Protein AF-A0A359E184-F1 (afdb_monomer)

Mean predicted aligned error: 10.16 Å

Foldseek 3Di:
DVVVVVVVLVVLLVVLVVLVVVVVVQQVQWDKFKWFFQAWDWDADPVRQIWTWTWTQTPVGIDTEPDTDSDDPDDHGDIFIWIDHPPDDIHGDDCVSVVVSVVSND

Secondary structure (DSSP, 8-state):
-HHHHHHHHHHHHHHHHHHHHHHHHHHHHSEEEEEEEEEEEEEE-TTS-EEEEEEEEETT--EE-S--BSS-SS-TT-EEEEEE-TTS--EE--SHHHHHHHHHH-

Solvent-accessible surface area (backbone atoms only — not comparable to full-atom values): 6034 Å² total; per-residue (Å²): 116,68,68,59,55,51,53,53,52,53,50,43,48,50,51,24,51,50,55,48,51,55,48,52,54,52,56,73,68,31,48,80,47,66,23,33,25,75,42,66,51,75,45,78,42,99,84,76,49,52,27,31,15,45,26,31,43,34,94,90,48,74,41,70,40,91,67,55,35,79,54,74,88,71,52,76,70,39,77,42,58,28,36,32,38,93,96,54,80,65,39,66,66,69,69,61,66,58,54,54,31,51,62,57,68,109

Sequence (106 aa):
MEIIFFLIGSFVLFLGAYLIFDHIRYVRIALETTGKVTGFKVKEGSKGNKTYQPVVESYFGDFTGRYGSGRPQYQIGETVEVIYISGKTPRLKSNMPYFVGVFLMV

Radius of gyration: 17.83 Å; Cα contacts (8 Å, |Δi|>4): 161; chains: 1; bounding box: 37×36×50 Å

pLDDT: mean 78.32, std 8.86, range [49.41, 89.81]

Nearest PDB structures (foldseek):
  5ly5-assembly1_A-2  TM=5.200E-01  e=2.252E-03  Pyrobaculum calidifontis
  8s4s-assembly1_B  TM=5.367E-01  e=8.817E-02  Enterococcus faecalis
  8c91-assembly1_D  TM=5.478E-01  e=4.438E-01  Escherichia coli
  8cvm-assembly1_d  TM=5.170E-01  e=6.056E-01  Cutibacterium acnes
  5o60-assembly1_D  TM=2.763E-01  e=1.200E+00  Mycolicibacterium smegmatis MC2 155

Structure (mmCIF, N/CA/C/O backbone):
data_AF-A0A359E184-F1
#
_entry.id   AF-A0A359E184-F1
#
loop_
_atom_site.group_PDB
_atom_site.id
_atom_site.type_symbol
_atom_site.label_atom_id
_atom_site.label_alt_id
_atom_site.label_comp_id
_atom_site.label_asym_id
_atom_site.label_entity_id
_atom_site.label_seq_id
_atom_site.pdbx_PDB_ins_code
_atom_site.Cartn_x
_atom_site.Cartn_y
_atom_site.Cartn_z
_atom_site.occupancy
_atom_site.B_iso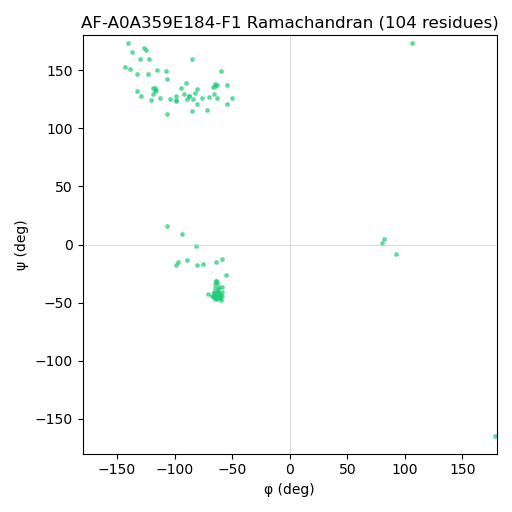_or_equiv
_atom_site.auth_seq_id
_atom_site.auth_comp_id
_atom_site.auth_asym_id
_atom_site.auth_atom_id
_atom_site.pdbx_PDB_model_num
ATOM 1 N N . MET A 1 1 ? 20.149 8.577 -37.112 1.00 61.44 1 MET A N 1
ATOM 2 C CA . MET A 1 1 ? 18.784 8.606 -36.540 1.00 61.44 1 MET A CA 1
ATOM 3 C C . MET A 1 1 ? 18.409 7.268 -35.908 1.00 61.44 1 MET A C 1
ATOM 5 O O . MET A 1 1 ? 17.948 7.281 -34.779 1.00 61.44 1 MET A O 1
ATOM 9 N N . GLU A 1 2 ? 18.683 6.124 -36.545 1.00 74.44 2 GLU A N 1
ATOM 10 C CA . GLU A 1 2 ? 18.353 4.783 -36.009 1.00 74.44 2 GLU A CA 1
ATOM 11 C C . GLU A 1 2 ? 18.988 4.452 -34.644 1.00 74.44 2 GLU A C 1
ATOM 13 O O . GLU A 1 2 ? 18.314 3.933 -33.760 1.00 74.44 2 GLU A O 1
ATOM 18 N N . ILE A 1 3 ? 20.254 4.824 -34.422 1.00 85.75 3 ILE A N 1
ATOM 19 C CA . ILE A 1 3 ? 20.974 4.531 -33.164 1.00 85.75 3 ILE A CA 1
ATOM 20 C C . ILE A 1 3 ? 20.324 5.216 -31.947 1.00 85.75 3 ILE A C 1
ATOM 22 O O . ILE A 1 3 ? 20.322 4.667 -30.848 1.00 85.75 3 ILE A O 1
ATOM 26 N N . ILE A 1 4 ? 19.734 6.400 -32.136 1.00 85.38 4 ILE A N 1
ATOM 27 C CA . ILE A 1 4 ? 19.100 7.161 -31.050 1.00 85.38 4 ILE A CA 1
ATOM 28 C C . ILE A 1 4 ? 17.809 6.467 -30.604 1.00 85.38 4 ILE A C 1
ATOM 30 O O . ILE A 1 4 ? 17.578 6.315 -29.407 1.00 85.38 4 ILE A O 1
ATOM 34 N N . PHE A 1 5 ? 17.003 5.978 -31.550 1.00 84.00 5 PHE A N 1
ATOM 35 C CA . PHE A 1 5 ? 15.804 5.202 -31.229 1.00 84.00 5 PHE A CA 1
ATOM 36 C C . PHE A 1 5 ? 16.145 3.879 -30.539 1.00 84.00 5 PHE A C 1
ATOM 38 O O . PHE A 1 5 ? 15.464 3.499 -29.590 1.00 84.00 5 PHE A O 1
ATOM 45 N N . PHE A 1 6 ? 17.236 3.224 -30.948 1.00 87.81 6 PHE A N 1
ATOM 46 C CA . PHE A 1 6 ? 17.703 2.000 -30.299 1.00 87.81 6 PHE A CA 1
ATOM 47 C C . PHE A 1 6 ? 18.124 2.240 -28.840 1.00 87.81 6 PHE A C 1
ATOM 49 O O . PHE A 1 6 ? 17.741 1.482 -27.950 1.00 87.81 6 PHE A O 1
ATOM 56 N N . LEU A 1 7 ? 18.849 3.331 -28.568 1.00 89.00 7 LEU A N 1
ATOM 57 C CA . LEU A 1 7 ? 19.248 3.709 -27.207 1.00 89.00 7 LEU A CA 1
ATOM 58 C C . LEU A 1 7 ? 18.046 4.048 -26.320 1.00 89.00 7 LEU A C 1
ATOM 60 O O . LEU A 1 7 ? 17.986 3.597 -25.177 1.00 89.00 7 LEU A O 1
ATOM 64 N N . ILE A 1 8 ? 17.076 4.802 -26.844 1.00 88.56 8 ILE A N 1
ATOM 65 C CA . ILE A 1 8 ? 15.865 5.167 -26.098 1.00 88.56 8 ILE A CA 1
ATOM 66 C C . ILE A 1 8 ? 15.030 3.918 -25.795 1.00 88.56 8 ILE A C 1
ATOM 68 O O . ILE A 1 8 ? 14.648 3.710 -24.645 1.00 88.56 8 ILE A O 1
ATOM 72 N N . GLY A 1 9 ? 14.807 3.051 -26.787 1.00 84.69 9 GLY A N 1
ATOM 73 C CA . GLY A 1 9 ? 14.071 1.799 -26.596 1.00 84.69 9 GLY A CA 1
ATOM 74 C C . GLY A 1 9 ? 14.746 0.876 -25.580 1.00 84.69 9 GLY A C 1
ATOM 75 O O . GLY A 1 9 ? 14.091 0.366 -24.670 1.00 84.69 9 GLY A O 1
ATOM 76 N N . SER A 1 10 ? 16.072 0.728 -25.664 1.00 89.44 10 SER A N 1
ATOM 77 C CA . SER A 1 10 ? 16.844 -0.061 -24.698 1.00 89.44 10 SER A CA 1
ATOM 78 C C . SER A 1 10 ? 16.764 0.511 -23.282 1.00 89.44 10 SER A C 1
ATOM 80 O O . SER A 1 10 ? 16.697 -0.254 -22.320 1.00 89.44 10 SER A O 1
ATOM 82 N N . PHE A 1 11 ? 16.776 1.837 -23.135 1.00 89.44 11 PHE A N 1
ATOM 83 C CA . PHE A 1 11 ? 16.678 2.484 -21.830 1.00 89.44 11 PHE A CA 1
ATOM 84 C C . PHE A 1 11 ? 15.302 2.266 -21.190 1.00 89.44 11 PHE A C 1
ATOM 86 O O . PHE A 1 11 ? 15.226 1.904 -20.017 1.00 89.44 11 PHE A O 1
ATOM 93 N N . VAL A 1 12 ? 14.222 2.417 -21.964 1.00 86.56 12 VAL A N 1
ATOM 94 C CA . VAL A 1 12 ? 12.848 2.180 -21.490 1.00 86.56 12 VAL A CA 1
ATOM 95 C C . VAL A 1 12 ? 12.647 0.715 -21.094 1.00 86.56 12 VAL A C 1
ATOM 97 O O . VAL A 1 12 ? 12.136 0.448 -20.005 1.00 86.56 12 VAL A O 1
ATOM 100 N N . LEU A 1 13 ? 13.135 -0.234 -21.903 1.00 86.50 13 LEU A N 1
ATOM 101 C CA . LEU A 1 13 ? 13.101 -1.664 -21.571 1.00 86.50 13 LEU A CA 1
ATOM 102 C C . LEU A 1 13 ? 13.835 -1.970 -20.262 1.00 86.50 13 LEU A C 1
ATOM 104 O O . LEU A 1 13 ? 13.319 -2.705 -19.418 1.00 86.50 13 LEU A O 1
ATOM 108 N N . PHE A 1 14 ? 15.019 -1.383 -20.070 1.00 88.69 14 PHE A N 1
ATOM 109 C CA . PHE A 1 14 ? 15.795 -1.567 -18.847 1.00 88.69 14 PHE A CA 1
ATOM 110 C C . PHE A 1 14 ? 15.063 -1.014 -17.616 1.00 88.69 14 PHE A C 1
ATOM 112 O O . PHE A 1 14 ? 15.020 -1.667 -16.573 1.00 88.69 14 PHE A O 1
ATOM 119 N N . LEU A 1 15 ? 14.433 0.156 -17.743 1.00 83.31 15 LEU A N 1
ATOM 120 C CA . LEU A 1 15 ? 13.633 0.775 -16.683 1.00 83.31 15 LEU A CA 1
ATOM 121 C C . LEU A 1 15 ? 12.411 -0.069 -16.309 1.00 83.31 15 LEU A C 1
ATOM 123 O O . LEU A 1 15 ? 12.162 -0.297 -15.123 1.00 83.31 15 LEU A O 1
ATOM 127 N N . GLY A 1 16 ? 11.684 -0.578 -17.306 1.00 78.44 16 GLY A N 1
ATOM 128 C CA . GLY A 1 16 ? 10.563 -1.489 -17.087 1.00 78.44 16 GLY A CA 1
ATOM 129 C C . GLY A 1 16 ? 11.007 -2.764 -16.367 1.00 78.44 16 GLY A C 1
ATOM 130 O O . GLY A 1 16 ? 10.418 -3.147 -15.355 1.00 78.44 16 GLY A O 1
ATOM 131 N N . ALA A 1 17 ? 12.094 -3.388 -16.834 1.00 82.31 17 ALA A N 1
ATOM 132 C CA . ALA A 1 17 ? 12.633 -4.603 -16.229 1.00 82.31 17 ALA A CA 1
ATOM 133 C C . ALA A 1 17 ? 13.083 -4.371 -14.778 1.00 82.31 17 ALA A C 1
ATOM 135 O O . ALA A 1 17 ? 12.791 -5.188 -13.904 1.00 82.31 17 ALA A O 1
ATOM 136 N N . TYR A 1 18 ? 13.737 -3.240 -14.502 1.00 84.06 18 TYR A N 1
ATOM 137 C CA . TYR A 1 18 ? 14.167 -2.863 -13.156 1.00 84.06 18 TYR A CA 1
ATOM 138 C C . TYR A 1 18 ? 12.983 -2.720 -12.189 1.00 84.06 18 TYR A C 1
ATOM 140 O O . TYR A 1 18 ? 13.015 -3.278 -11.091 1.00 84.06 18 TYR A O 1
ATOM 148 N N . LEU A 1 19 ? 11.913 -2.037 -12.610 1.00 77.50 19 LEU A N 1
ATOM 149 C CA . LEU A 1 19 ? 10.701 -1.873 -11.800 1.00 77.50 19 LEU A CA 1
ATOM 150 C C . LEU A 1 19 ? 10.021 -3.215 -11.498 1.00 77.50 19 LEU A C 1
ATOM 152 O O . LEU A 1 19 ? 9.592 -3.447 -10.366 1.00 77.50 19 LEU A O 1
ATOM 156 N N . ILE A 1 20 ? 9.958 -4.117 -12.483 1.00 77.19 20 ILE A N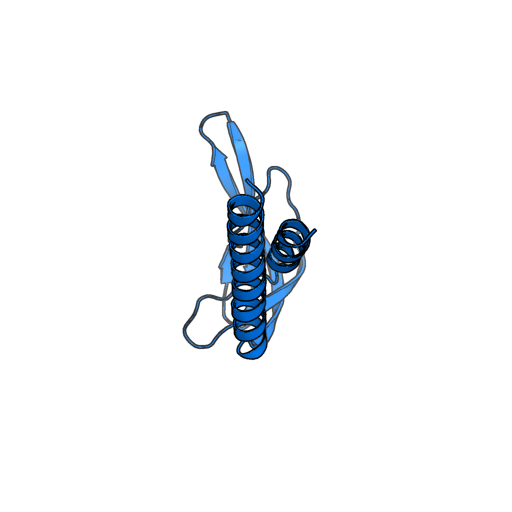 1
ATOM 157 C CA . ILE A 1 20 ? 9.399 -5.463 -12.299 1.00 77.19 20 ILE A CA 1
ATOM 158 C C . ILE A 1 20 ? 10.251 -6.270 -11.312 1.00 77.19 20 ILE A C 1
ATOM 160 O O . ILE A 1 20 ? 9.706 -6.894 -10.400 1.00 77.19 20 ILE A O 1
ATOM 164 N N . PHE A 1 21 ? 11.580 -6.239 -11.447 1.00 81.31 21 PHE A N 1
ATOM 165 C CA . PHE A 1 21 ? 12.484 -6.962 -10.550 1.00 81.31 21 PHE A CA 1
ATOM 166 C C . PHE A 1 21 ? 12.399 -6.471 -9.104 1.00 81.31 21 PHE A C 1
ATOM 168 O O . PHE A 1 21 ? 12.328 -7.296 -8.188 1.00 81.31 21 PHE A O 1
ATOM 175 N N . ASP A 1 22 ? 12.385 -5.153 -8.887 1.00 77.19 22 ASP A N 1
ATOM 176 C CA . ASP A 1 22 ? 12.240 -4.579 -7.546 1.00 77.19 22 ASP A CA 1
ATOM 177 C C . ASP A 1 22 ? 10.901 -4.985 -6.920 1.00 77.19 22 ASP A C 1
ATOM 179 O O . ASP A 1 22 ? 10.849 -5.420 -5.767 1.00 77.19 22 ASP A O 1
ATOM 183 N N . HIS A 1 23 ? 9.828 -4.971 -7.715 1.00 70.38 23 HIS A N 1
ATOM 184 C CA . HIS A 1 23 ? 8.512 -5.381 -7.251 1.00 70.38 23 HIS A CA 1
ATOM 185 C C . HIS A 1 23 ? 8.440 -6.876 -6.902 1.00 70.38 23 HIS A C 1
ATOM 187 O O . HIS A 1 23 ? 7.968 -7.227 -5.821 1.00 70.38 23 HIS A O 1
ATOM 193 N N . ILE A 1 24 ? 8.978 -7.763 -7.748 1.00 74.12 24 ILE A N 1
ATOM 194 C CA . ILE A 1 24 ? 9.042 -9.209 -7.466 1.00 74.12 24 ILE A CA 1
ATOM 195 C C . ILE A 1 24 ? 9.851 -9.475 -6.195 1.00 74.12 24 ILE A C 1
ATOM 197 O O . ILE A 1 24 ? 9.445 -10.284 -5.359 1.00 74.12 24 ILE A O 1
ATOM 201 N N . ARG A 1 25 ? 10.989 -8.794 -6.022 1.00 75.94 25 ARG A N 1
ATOM 202 C CA . ARG A 1 25 ? 11.812 -8.929 -4.816 1.00 75.94 25 ARG A CA 1
ATOM 203 C C . ARG A 1 25 ? 11.058 -8.459 -3.573 1.00 75.94 25 ARG A C 1
ATOM 205 O O . ARG A 1 25 ? 11.146 -9.113 -2.536 1.00 75.94 25 ARG A O 1
ATOM 212 N N . TYR A 1 26 ? 10.313 -7.361 -3.683 1.00 68.56 26 TYR A N 1
ATOM 213 C CA . TYR A 1 26 ? 9.496 -6.820 -2.601 1.00 68.56 26 TYR A CA 1
ATOM 214 C C . TYR A 1 26 ? 8.384 -7.789 -2.189 1.00 68.56 26 TYR A C 1
ATOM 216 O O . TYR A 1 26 ? 8.239 -8.062 -1.002 1.00 68.56 26 TYR A O 1
ATOM 224 N N . VAL A 1 27 ? 7.655 -8.356 -3.155 1.00 70.00 27 VAL A N 1
ATOM 225 C CA . VAL A 1 27 ? 6.586 -9.336 -2.902 1.00 70.00 27 VAL A CA 1
ATOM 226 C C . VAL A 1 27 ? 7.153 -10.635 -2.322 1.00 70.00 27 VAL A C 1
ATOM 228 O O . VAL A 1 27 ? 6.602 -11.156 -1.363 1.00 70.00 27 VAL A O 1
ATOM 231 N N . ARG A 1 28 ? 8.297 -11.129 -2.819 1.00 72.31 28 ARG A N 1
ATOM 232 C CA . ARG A 1 28 ? 8.894 -12.395 -2.347 1.00 72.31 28 ARG A CA 1
ATOM 233 C C . ARG A 1 28 ? 9.332 -12.355 -0.876 1.00 72.31 28 ARG A C 1
ATOM 235 O O . ARG A 1 28 ? 9.342 -13.388 -0.220 1.00 72.31 28 ARG A O 1
ATOM 242 N N . ILE A 1 29 ? 9.744 -11.191 -0.374 1.00 72.81 29 ILE A N 1
ATOM 243 C CA . ILE A 1 29 ? 10.198 -11.020 1.021 1.00 72.81 29 ILE A CA 1
ATOM 244 C C . ILE A 1 29 ? 9.025 -10.663 1.944 1.00 72.81 29 ILE A C 1
ATO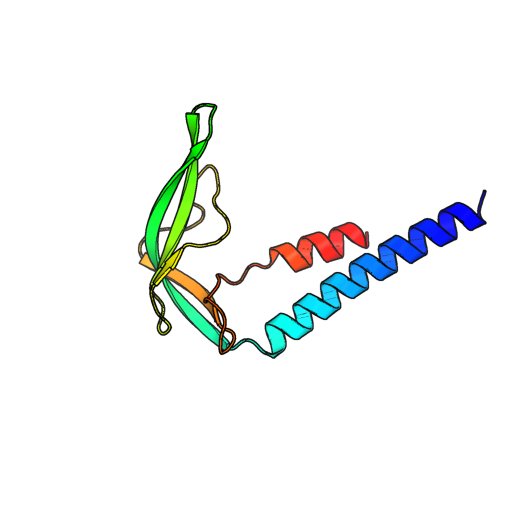M 246 O O . ILE A 1 29 ? 9.157 -10.692 3.169 1.00 72.81 29 ILE A O 1
ATOM 250 N N . ALA A 1 30 ? 7.878 -10.303 1.377 1.00 71.94 30 ALA A N 1
ATOM 251 C CA . ALA A 1 30 ? 6.762 -9.840 2.159 1.00 71.94 30 ALA A CA 1
ATOM 252 C C . ALA A 1 30 ? 5.832 -10.974 2.590 1.00 71.94 30 ALA A C 1
ATOM 254 O O . ALA A 1 30 ? 5.511 -11.883 1.832 1.00 71.94 30 ALA A O 1
ATOM 255 N N . LEU A 1 31 ? 5.384 -10.879 3.835 1.00 76.25 31 LEU A N 1
ATOM 256 C CA . LEU A 1 31 ? 4.331 -11.703 4.396 1.00 76.25 31 LEU A CA 1
ATOM 257 C C . LEU A 1 31 ? 2.989 -11.129 3.952 1.00 76.25 31 LEU A C 1
ATOM 259 O O . LEU A 1 31 ? 2.676 -9.968 4.234 1.00 76.25 31 LEU A O 1
ATOM 263 N N . GLU A 1 32 ? 2.207 -11.946 3.258 1.00 79.56 32 GLU A N 1
ATOM 264 C CA . GLU A 1 32 ? 0.824 -11.626 2.927 1.00 79.56 32 GLU A CA 1
ATOM 265 C C . GLU A 1 32 ? -0.070 -11.962 4.123 1.00 79.56 32 GLU A C 1
ATOM 267 O O . GLU A 1 32 ? 0.009 -13.039 4.714 1.00 79.56 32 GLU A O 1
ATOM 272 N N . THR A 1 33 ? -0.906 -11.010 4.511 1.00 82.75 33 THR A N 1
ATOM 273 C CA . THR A 1 33 ? -1.906 -11.163 5.563 1.00 82.75 33 THR A CA 1
ATOM 274 C C . THR A 1 33 ? -3.185 -10.442 5.155 1.00 82.75 33 THR A C 1
ATOM 276 O O . THR A 1 33 ? -3.236 -9.747 4.141 1.00 82.75 33 THR A O 1
ATOM 279 N N . THR A 1 34 ? -4.236 -10.592 5.945 1.00 85.56 34 THR A N 1
ATOM 280 C CA . THR A 1 34 ? -5.507 -9.901 5.737 1.00 85.56 34 THR A CA 1
ATOM 281 C C . THR A 1 34 ? -5.686 -8.800 6.772 1.00 85.56 34 THR A C 1
ATOM 283 O O . THR A 1 34 ? -5.338 -8.968 7.941 1.00 85.56 34 THR A O 1
ATOM 286 N N . GLY A 1 35 ? -6.263 -7.682 6.349 1.00 86.38 35 GLY A N 1
ATOM 287 C CA . GLY A 1 35 ? -6.730 -6.611 7.221 1.00 86.38 35 GLY A CA 1
ATOM 288 C C . GLY A 1 35 ? -8.201 -6.303 6.969 1.00 86.38 35 GLY A C 1
ATOM 289 O O . GLY A 1 35 ? -8.780 -6.750 5.978 1.00 86.38 35 GLY A O 1
ATOM 290 N N . LYS A 1 36 ? -8.811 -5.532 7.863 1.00 89.81 36 LYS A N 1
ATOM 291 C CA . LYS A 1 36 ? -10.192 -5.066 7.748 1.00 89.81 36 LYS A CA 1
ATOM 292 C C . LYS A 1 36 ? -10.210 -3.551 7.647 1.00 89.81 36 LYS A C 1
ATOM 294 O O . LYS A 1 36 ? -9.568 -2.863 8.438 1.00 89.81 36 LYS A O 1
ATOM 299 N N . VAL A 1 37 ? -10.952 -3.016 6.685 1.00 88.19 37 VAL A N 1
ATOM 300 C CA . VAL A 1 37 ? -11.136 -1.565 6.574 1.00 88.19 37 VAL A CA 1
ATOM 301 C C . VAL A 1 37 ? -12.050 -1.099 7.706 1.00 88.19 37 VAL A C 1
ATOM 303 O O . VAL A 1 37 ? -13.220 -1.471 7.757 1.00 88.19 37 VAL A O 1
ATOM 306 N N . THR A 1 38 ? -11.536 -0.279 8.615 1.00 89.12 38 THR A N 1
ATOM 307 C CA . THR A 1 38 ? -12.291 0.243 9.767 1.00 89.12 38 THR A CA 1
ATOM 308 C C . THR A 1 38 ? -12.812 1.657 9.536 1.00 89.12 38 THR A C 1
ATOM 310 O O . THR A 1 38 ? -13.753 2.088 10.197 1.00 89.12 38 THR A O 1
ATOM 313 N N . GLY A 1 39 ? -12.265 2.377 8.554 1.00 88.88 39 GLY A N 1
ATOM 314 C CA . GLY A 1 39 ? -12.728 3.718 8.220 1.00 88.88 39 GLY A CA 1
ATOM 315 C C . GLY A 1 39 ? -11.940 4.377 7.097 1.00 88.88 39 GLY A C 1
ATOM 316 O O . GLY A 1 39 ? -11.188 3.727 6.372 1.00 88.88 39 GLY A O 1
ATOM 317 N N . PHE A 1 40 ? -12.100 5.697 6.966 1.00 86.81 40 PHE A N 1
ATOM 318 C CA . PHE A 1 40 ? -11.386 6.505 5.980 1.00 86.81 40 PHE A CA 1
ATOM 319 C C . PHE A 1 40 ? -10.807 7.764 6.611 1.00 86.81 40 PHE A C 1
ATOM 321 O O . PHE A 1 40 ? -11.511 8.532 7.266 1.00 86.81 40 PHE A O 1
ATOM 328 N N . LYS A 1 41 ? -9.531 8.025 6.336 1.00 86.38 41 LYS A N 1
ATOM 329 C CA . LYS A 1 41 ? -8.910 9.320 6.580 1.00 86.38 41 LYS A CA 1
ATOM 330 C C . LYS A 1 41 ? -9.180 10.220 5.379 1.00 86.38 41 LYS A C 1
ATOM 332 O O . LYS A 1 41 ? -8.714 9.944 4.272 1.00 86.38 41 LYS A O 1
ATOM 337 N N . VAL A 1 42 ? -9.934 11.291 5.602 1.00 85.31 42 VAL A N 1
ATOM 338 C CA . VAL A 1 42 ? -10.246 12.280 4.567 1.00 85.31 42 VAL A CA 1
ATOM 339 C C . VAL A 1 42 ? -9.147 13.336 4.536 1.00 85.31 42 VAL A C 1
ATOM 341 O O . VAL A 1 42 ? -8.810 13.920 5.565 1.00 85.31 42 VAL A O 1
ATOM 344 N N . LYS A 1 43 ? -8.583 13.585 3.355 1.00 83.44 43 LYS A N 1
ATOM 345 C CA . LYS A 1 43 ? -7.709 14.734 3.100 1.00 83.44 43 LYS A CA 1
ATOM 346 C C . LYS A 1 43 ? -8.398 15.689 2.142 1.00 83.44 43 LYS A C 1
ATOM 348 O O . LYS A 1 43 ? -8.809 15.282 1.054 1.00 83.44 43 LYS A O 1
ATOM 353 N N . G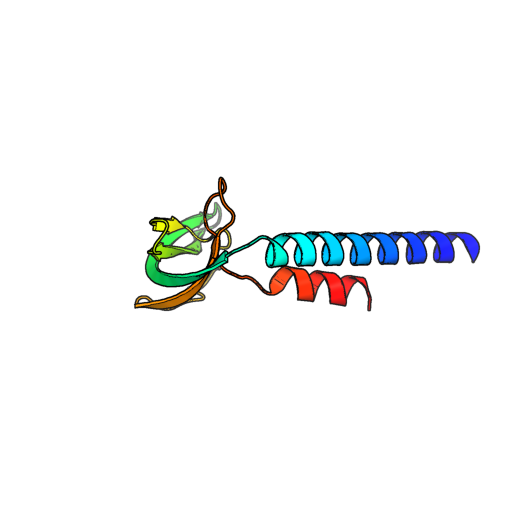LU A 1 44 ? -8.492 16.948 2.544 1.00 80.62 44 GLU A N 1
ATOM 354 C CA . GLU A 1 44 ? -8.992 18.030 1.701 1.00 80.62 44 GLU A CA 1
ATOM 355 C C . GLU A 1 44 ? -7.834 18.647 0.913 1.00 80.62 44 GLU A C 1
ATOM 357 O O . GLU A 1 44 ? -6.806 19.031 1.470 1.00 80.62 44 GLU A O 1
ATOM 362 N N . GLY A 1 45 ? -7.980 18.688 -0.409 1.00 74.19 45 GLY A N 1
ATOM 363 C CA . GLY A 1 45 ? -7.079 19.409 -1.297 1.00 74.19 45 GLY A CA 1
ATOM 364 C C . GLY A 1 45 ? -7.469 20.882 -1.408 1.00 74.19 45 GLY A C 1
ATOM 365 O O . GLY A 1 45 ? -8.624 21.251 -1.209 1.00 74.19 45 GLY A O 1
ATOM 366 N N . SER A 1 46 ? -6.523 21.725 -1.826 1.00 69.94 46 SER A N 1
ATOM 367 C CA . SER A 1 46 ? -6.674 23.190 -1.891 1.00 69.94 46 SER A CA 1
ATOM 368 C C . SER A 1 46 ? -7.820 23.711 -2.774 1.00 69.94 46 SER A C 1
ATOM 370 O O . SER A 1 46 ? -8.148 24.887 -2.697 1.00 69.94 46 SER A O 1
ATOM 372 N N . LYS A 1 47 ? -8.432 22.864 -3.615 1.00 74.19 47 LYS A N 1
ATOM 373 C CA . LYS A 1 47 ? -9.584 23.205 -4.475 1.00 74.19 47 LYS A CA 1
ATOM 374 C C . LYS A 1 47 ? -10.916 22.603 -3.991 1.00 74.19 47 LYS A C 1
ATOM 376 O O . LYS A 1 47 ? -11.849 22.497 -4.776 1.00 74.19 47 LYS A O 1
ATOM 381 N N . GLY A 1 48 ? -10.993 22.137 -2.742 1.00 71.25 48 GLY A N 1
ATOM 382 C CA . GLY A 1 48 ? -12.194 21.498 -2.181 1.00 71.25 48 GLY A CA 1
ATOM 383 C C . GLY A 1 48 ? -12.380 20.024 -2.568 1.00 71.25 48 GLY A C 1
ATOM 384 O O . GLY A 1 48 ? -13.342 19.389 -2.142 1.00 71.25 48 GLY A O 1
ATOM 385 N N . ASN A 1 49 ? -11.449 19.448 -3.336 1.00 77.00 49 ASN A N 1
ATOM 386 C CA . ASN A 1 49 ? -11.458 18.022 -3.654 1.00 77.00 49 ASN A CA 1
ATOM 387 C C . ASN A 1 49 ? -11.108 17.197 -2.411 1.00 77.00 49 ASN A C 1
ATOM 389 O O . ASN A 1 49 ? -10.065 17.412 -1.792 1.00 77.00 49 ASN A O 1
ATOM 393 N N . LYS A 1 50 ? -11.956 16.224 -2.074 1.00 82.19 50 LYS A N 1
ATOM 394 C CA . LYS A 1 50 ? -11.737 15.291 -0.963 1.00 82.19 50 LYS A CA 1
ATOM 395 C C . LYS A 1 50 ? -11.089 14.020 -1.483 1.00 82.19 50 LYS A C 1
ATOM 397 O O . LYS A 1 50 ? -11.506 13.486 -2.504 1.00 82.19 50 LYS A O 1
ATOM 402 N N . THR A 1 51 ? -10.074 13.537 -0.781 1.00 82.88 51 THR A N 1
ATOM 403 C CA . THR A 1 51 ? -9.483 12.220 -1.028 1.00 82.88 51 THR A CA 1
ATOM 404 C C . THR A 1 51 ? -9.678 11.338 0.190 1.00 82.88 51 THR A C 1
ATOM 406 O O . THR A 1 51 ? -9.466 11.771 1.323 1.00 82.88 51 THR A O 1
ATOM 409 N N . TYR A 1 52 ? -10.098 10.103 -0.052 1.00 82.94 52 TYR A N 1
ATOM 410 C CA . TYR A 1 52 ? -10.415 9.121 0.975 1.00 82.94 52 TYR A CA 1
ATOM 411 C C . TYR A 1 52 ? -9.309 8.074 1.002 1.00 82.94 52 TYR A C 1
ATOM 413 O O . TYR A 1 52 ? -9.135 7.328 0.038 1.00 82.94 52 TYR A O 1
ATOM 421 N N . GLN A 1 53 ? -8.534 8.046 2.084 1.00 85.69 53 GLN A N 1
ATOM 422 C CA . GLN A 1 53 ? -7.516 7.026 2.325 1.00 85.69 53 GLN A CA 1
ATOM 423 C C . GLN A 1 53 ? -8.093 5.971 3.276 1.00 85.69 53 GLN A C 1
ATOM 425 O O . GLN A 1 53 ? -8.534 6.351 4.361 1.00 85.69 53 GLN A O 1
ATOM 430 N N . PRO A 1 54 ? -8.117 4.677 2.920 1.00 85.50 54 PRO A N 1
ATOM 431 C CA . PRO A 1 54 ? -8.646 3.645 3.808 1.00 85.50 54 PRO A CA 1
ATOM 432 C C . PRO A 1 54 ? -7.779 3.524 5.064 1.00 85.50 54 PRO A C 1
ATOM 434 O O . PRO A 1 54 ? -6.550 3.568 4.987 1.00 85.50 54 PRO A O 1
ATOM 437 N N . VAL A 1 55 ? -8.419 3.375 6.216 1.00 88.38 55 VAL A N 1
ATOM 438 C CA . VAL A 1 55 ? -7.787 2.975 7.475 1.00 88.38 55 VAL A CA 1
ATOM 439 C C . VAL A 1 55 ? -8.046 1.488 7.638 1.00 88.38 55 VAL A C 1
ATOM 441 O O . VAL A 1 55 ? -9.193 1.048 7.552 1.00 88.38 55 VAL A O 1
ATOM 444 N N . VAL A 1 56 ? -6.971 0.726 7.796 1.00 87.94 56 VAL A N 1
ATOM 445 C CA . VAL A 1 56 ? -6.998 -0.732 7.819 1.00 87.94 56 VAL A CA 1
ATOM 446 C C . VAL A 1 56 ? -6.442 -1.197 9.150 1.00 87.94 56 VAL A C 1
ATOM 448 O O . VAL A 1 56 ? -5.314 -0.855 9.504 1.00 87.94 56 VAL A O 1
ATOM 451 N N . GLU A 1 57 ? -7.237 -1.990 9.851 1.00 87.12 57 GLU A N 1
ATOM 452 C CA . GLU A 1 57 ? -6.818 -2.749 11.020 1.00 87.12 57 GLU A CA 1
ATOM 453 C C . GLU A 1 57 ? -6.264 -4.091 10.543 1.00 87.12 57 GLU A C 1
ATOM 455 O O . GLU A 1 57 ? -6.883 -4.793 9.739 1.00 87.12 57 GLU A O 1
ATOM 460 N N . SER A 1 58 ? -5.060 -4.435 10.986 1.00 86.69 58 SER A N 1
ATOM 461 C CA . SER A 1 58 ? -4.404 -5.690 10.624 1.00 86.69 58 SER A CA 1
ATOM 462 C C . SER A 1 58 ? -3.750 -6.319 11.843 1.00 86.69 58 SER A C 1
ATOM 464 O O . SER A 1 58 ? -3.519 -5.650 12.847 1.00 86.69 58 SER A O 1
ATOM 466 N N . TYR A 1 59 ? -3.368 -7.592 11.732 1.00 81.62 59 TYR A N 1
ATOM 467 C CA . TYR A 1 59 ? -2.654 -8.297 12.800 1.00 81.62 59 TYR A CA 1
ATOM 468 C C . TYR A 1 59 ? -1.357 -7.587 13.246 1.00 81.62 59 TYR A C 1
ATOM 470 O O . TYR A 1 59 ? -0.935 -7.716 14.391 1.00 81.62 59 TYR A O 1
ATOM 478 N N . PHE A 1 60 ? -0.736 -6.802 12.359 1.00 78.88 60 PHE A N 1
ATOM 479 C CA . PHE A 1 60 ? 0.491 -6.045 12.636 1.00 78.88 60 PHE A CA 1
ATOM 480 C C . PHE A 1 60 ? 0.233 -4.600 13.101 1.00 78.88 60 PHE A C 1
ATOM 482 O O . PHE A 1 60 ? 1.174 -3.810 13.197 1.00 78.88 60 PHE A O 1
ATOM 489 N N . GLY A 1 61 ? -1.027 -4.257 13.377 1.00 80.88 61 GLY A N 1
ATOM 490 C CA . GLY A 1 61 ? -1.476 -2.940 13.814 1.00 80.88 61 GLY A CA 1
ATOM 491 C C . GLY A 1 61 ? -2.223 -2.152 12.739 1.00 80.88 61 GLY A C 1
ATOM 492 O O . GLY A 1 61 ? -2.313 -2.553 11.570 1.00 80.88 61 GLY A O 1
ATOM 493 N N . ASP A 1 62 ? -2.753 -1.010 13.168 1.00 85.06 62 ASP A N 1
ATOM 494 C CA . ASP A 1 62 ? -3.555 -0.115 12.341 1.00 85.06 62 ASP A CA 1
ATOM 495 C C . ASP A 1 62 ? -2.673 0.757 11.456 1.00 85.06 62 ASP 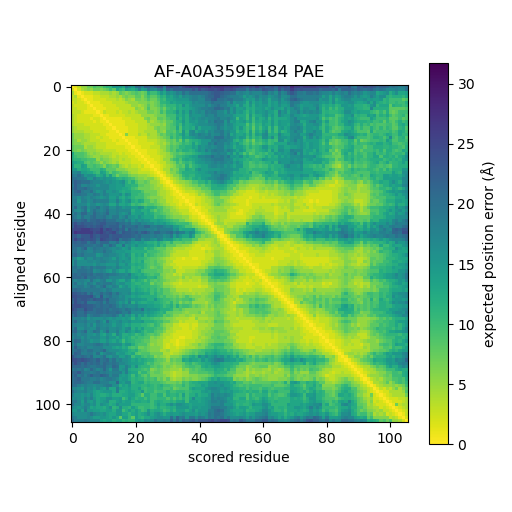A C 1
ATOM 497 O O . ASP A 1 62 ? -1.702 1.375 11.907 1.00 85.06 62 ASP A O 1
ATOM 501 N N . PHE A 1 63 ? -3.033 0.865 10.181 1.00 84.75 63 PHE A N 1
ATOM 502 C CA . PHE A 1 63 ? -2.333 1.745 9.257 1.00 84.75 63 PHE A CA 1
ATOM 503 C C . PHE A 1 63 ? -3.277 2.414 8.261 1.00 84.75 63 PHE A C 1
ATOM 505 O O . PHE A 1 63 ? -4.344 1.918 7.906 1.00 84.75 63 PHE A O 1
ATOM 512 N N . THR A 1 64 ? -2.868 3.590 7.785 1.00 84.75 64 THR A N 1
ATOM 513 C CA . THR A 1 64 ? -3.571 4.298 6.711 1.00 84.75 64 THR A CA 1
ATOM 514 C C . THR A 1 64 ? -2.974 3.912 5.361 1.00 84.75 64 THR A C 1
ATOM 516 O O . THR A 1 64 ? -1.760 4.003 5.157 1.00 84.75 64 THR A O 1
ATOM 519 N N . GLY A 1 65 ? -3.828 3.528 4.416 1.00 79.88 65 GLY A N 1
ATOM 520 C CA . GLY A 1 65 ? -3.453 3.267 3.034 1.00 79.88 65 GLY A CA 1
ATOM 521 C C . GLY A 1 65 ? -2.733 4.463 2.407 1.00 79.88 65 GLY A C 1
ATOM 522 O O . GLY A 1 65 ? -3.119 5.621 2.575 1.00 79.88 65 GLY A O 1
ATOM 523 N N . ARG A 1 66 ? -1.659 4.184 1.661 1.00 74.50 66 ARG A N 1
ATOM 524 C CA . ARG A 1 66 ? -0.840 5.223 1.011 1.00 74.50 66 ARG A CA 1
ATOM 525 C C . ARG A 1 66 ? -1.609 5.990 -0.063 1.00 74.50 66 ARG A C 1
ATOM 527 O O . ARG A 1 66 ? -1.387 7.187 -0.237 1.00 74.50 66 ARG A O 1
ATOM 534 N N . TYR A 1 67 ? -2.507 5.304 -0.758 1.00 70.06 67 TYR A N 1
ATOM 535 C CA . TYR A 1 67 ? -3.268 5.849 -1.870 1.00 70.06 67 TYR A CA 1
ATOM 536 C C . TYR A 1 67 ? -4.655 6.259 -1.394 1.00 70.06 67 TYR A C 1
ATOM 538 O O . TYR A 1 67 ? -5.354 5.488 -0.741 1.00 70.06 67 TYR A O 1
ATOM 546 N N . GLY A 1 68 ? -5.014 7.504 -1.695 1.00 69.75 68 GLY A N 1
ATOM 547 C CA . GLY A 1 68 ? -6.363 8.020 -1.522 1.00 69.75 68 GLY A CA 1
ATOM 548 C C . GLY A 1 68 ? -6.949 8.357 -2.878 1.00 69.75 68 GLY A C 1
ATOM 549 O O . GLY A 1 68 ? -6.222 8.722 -3.800 1.00 69.75 68 GLY A O 1
ATOM 550 N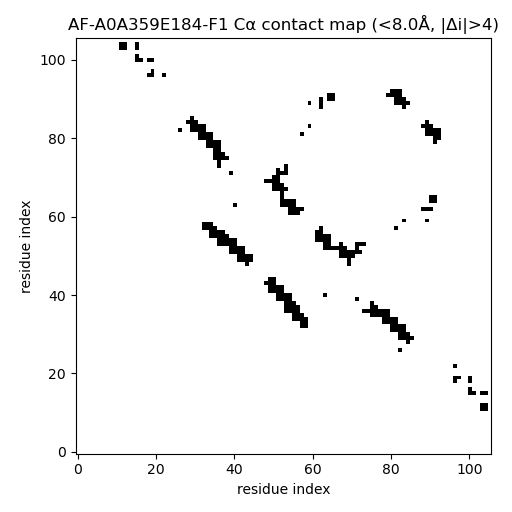 N . SER A 1 69 ? -8.260 8.242 -2.995 1.00 73.38 69 SER A N 1
ATOM 551 C CA . SER A 1 69 ? -8.986 8.511 -4.235 1.00 73.38 69 SER A CA 1
ATOM 552 C C . SER A 1 69 ? -10.157 9.450 -3.969 1.00 73.38 69 SER A C 1
ATOM 554 O O . SER A 1 69 ? -10.592 9.614 -2.830 1.00 73.38 69 SER A O 1
ATOM 556 N N . GLY A 1 70 ? -10.643 10.119 -5.020 1.00 74.56 70 GLY A N 1
ATOM 557 C CA . GLY A 1 70 ? -11.749 11.082 -4.915 1.00 74.56 70 GLY A CA 1
ATOM 558 C C . GLY A 1 70 ? -13.081 10.465 -4.470 1.00 74.56 70 GLY A C 1
ATOM 559 O O . GLY A 1 70 ? -13.998 11.176 -4.076 1.00 74.56 70 GLY A O 1
ATOM 560 N N . ARG A 1 71 ? -13.185 9.135 -4.522 1.00 76.69 71 ARG A N 1
ATOM 561 C CA . ARG A 1 71 ? -14.301 8.330 -4.020 1.00 76.69 71 ARG A CA 1
ATOM 562 C C . ARG A 1 71 ? -13.723 7.177 -3.197 1.00 76.69 71 ARG A C 1
ATOM 564 O O . ARG A 1 71 ? -12.650 6.711 -3.568 1.00 76.69 71 ARG A O 1
ATOM 571 N N . PRO A 1 72 ? -14.389 6.699 -2.133 1.00 76.00 72 PRO A N 1
ATOM 572 C CA . PRO A 1 72 ? -13.932 5.525 -1.395 1.00 76.00 72 PRO A CA 1
ATOM 573 C C . PRO A 1 72 ? -13.752 4.330 -2.340 1.00 76.00 72 PRO A C 1
ATOM 575 O O . PRO A 1 72 ? -14.690 3.935 -3.027 1.00 76.00 72 PRO A O 1
ATOM 578 N N . GLN A 1 73 ? -12.534 3.792 -2.405 1.00 78.25 73 GLN A N 1
ATOM 579 C CA . GLN A 1 73 ? -12.208 2.612 -3.219 1.00 78.25 73 GLN A CA 1
ATOM 580 C C . GLN A 1 73 ? -12.590 1.290 -2.551 1.00 78.25 73 GLN A C 1
ATOM 582 O O . GLN A 1 73 ? -12.673 0.279 -3.234 1.00 78.25 73 GLN A O 1
ATOM 587 N N . TYR A 1 74 ? -12.807 1.319 -1.239 1.00 83.44 74 TYR A N 1
ATOM 588 C CA . TYR A 1 74 ? -13.139 0.166 -0.411 1.00 83.44 74 TYR A CA 1
ATOM 589 C C . TYR A 1 74 ? -14.410 0.467 0.386 1.00 83.44 74 TYR A C 1
ATOM 591 O O . TYR A 1 74 ? -14.847 1.622 0.455 1.00 83.44 74 TYR A O 1
ATOM 599 N N . GLN A 1 75 ? -14.976 -0.549 1.023 1.00 84.19 75 GLN A N 1
ATOM 600 C CA . GLN A 1 75 ? -16.095 -0.429 1.953 1.00 84.19 75 GLN A CA 1
ATOM 601 C C . GLN A 1 75 ? -15.631 -0.651 3.396 1.00 84.19 75 GLN A C 1
ATOM 603 O O . GLN A 1 75 ? -14.697 -1.404 3.661 1.00 84.19 75 GLN A O 1
ATOM 608 N N . ILE A 1 76 ? -16.289 0.005 4.356 1.00 87.44 76 ILE A N 1
ATOM 609 C CA . ILE A 1 76 ? -16.034 -0.263 5.777 1.00 87.44 76 ILE A CA 1
ATOM 610 C C . ILE A 1 76 ? -16.478 -1.694 6.076 1.00 87.44 76 ILE A C 1
ATOM 612 O O . ILE A 1 76 ? -17.595 -2.089 5.752 1.00 87.44 76 ILE A O 1
ATOM 616 N N . GLY A 1 77 ? -15.596 -2.461 6.703 1.00 86.06 77 GLY A N 1
ATOM 617 C CA 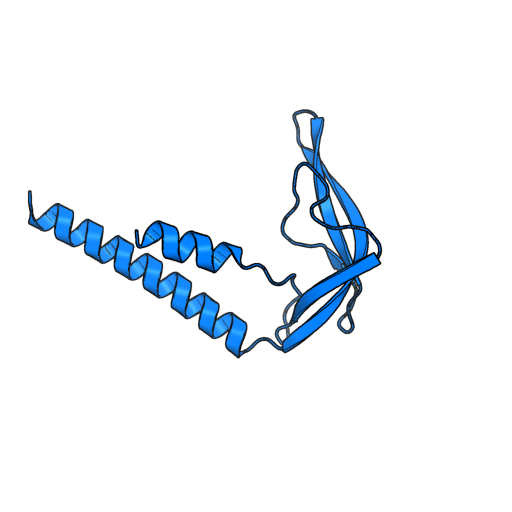. GLY A 1 77 ? -15.788 -3.872 6.996 1.00 86.06 77 GLY A CA 1
ATOM 618 C C . GLY A 1 77 ? -15.253 -4.823 5.928 1.00 86.06 77 GLY A C 1
ATOM 619 O O . GLY A 1 77 ? -15.189 -6.019 6.201 1.00 86.06 77 GLY A O 1
ATOM 620 N N . GLU A 1 78 ? -14.827 -4.312 4.771 1.00 87.06 78 GLU A N 1
ATOM 621 C CA . GLU A 1 78 ? -14.218 -5.108 3.707 1.00 87.06 78 GLU A CA 1
ATOM 622 C C . GLU A 1 78 ? -12.876 -5.700 4.158 1.00 87.06 78 GLU A C 1
ATOM 624 O O . GLU A 1 78 ? -12.056 -5.022 4.793 1.00 87.06 78 GLU A O 1
ATOM 629 N N . THR A 1 79 ? -12.659 -6.977 3.838 1.00 87.06 79 THR A N 1
ATOM 630 C CA . THR A 1 79 ? -11.380 -7.658 4.048 1.00 87.06 79 THR A CA 1
ATOM 631 C C . THR A 1 79 ? -10.455 -7.370 2.874 1.00 87.06 79 THR A C 1
ATOM 633 O O . THR A 1 79 ? -10.806 -7.619 1.726 1.00 87.06 79 THR A O 1
ATOM 636 N N . VAL A 1 80 ? -9.264 -6.860 3.168 1.00 86.25 80 VAL A N 1
ATOM 637 C CA . VAL A 1 80 ? -8.271 -6.434 2.177 1.00 86.25 80 VAL A CA 1
ATOM 638 C C . VAL A 1 80 ? -6.950 -7.161 2.386 1.00 86.25 80 VAL A C 1
ATOM 640 O O . VAL A 1 80 ? -6.560 -7.458 3.517 1.00 86.25 80 VAL A O 1
ATOM 643 N N . GLU A 1 81 ? -6.235 -7.423 1.294 1.00 85.38 81 GLU A N 1
ATOM 644 C CA . GLU A 1 81 ? -4.898 -8.014 1.351 1.00 85.38 81 GLU A CA 1
ATOM 645 C C . GLU A 1 81 ? -3.861 -6.967 1.781 1.00 85.38 81 GLU A C 1
ATOM 647 O O . GLU A 1 81 ? -3.718 -5.885 1.196 1.00 85.38 81 GLU A O 1
ATOM 652 N N . VAL A 1 82 ? -3.112 -7.310 2.821 1.00 83.69 82 VAL A N 1
ATOM 653 C CA . VAL A 1 82 ? -2.065 -6.497 3.428 1.00 83.69 82 VAL A CA 1
ATOM 654 C C . VAL A 1 82 ? -0.734 -7.208 3.251 1.00 83.69 82 VAL A C 1
ATOM 656 O O . VAL A 1 82 ? -0.582 -8.392 3.527 1.00 83.69 82 VAL A O 1
ATOM 659 N N . ILE A 1 83 ? 0.254 -6.451 2.807 1.00 82.69 83 ILE A N 1
ATOM 660 C CA . ILE A 1 83 ? 1.632 -6.882 2.655 1.00 82.69 83 ILE A CA 1
ATOM 661 C C . ILE A 1 83 ? 2.440 -6.288 3.808 1.00 82.69 83 ILE A C 1
ATOM 663 O O . ILE A 1 83 ? 2.468 -5.066 4.005 1.00 82.69 83 ILE A O 1
ATOM 667 N N . TYR A 1 84 ? 3.128 -7.150 4.553 1.00 79.50 84 TYR A N 1
ATOM 668 C CA . TYR A 1 84 ? 4.022 -6.773 5.641 1.00 79.50 84 TYR A CA 1
ATOM 669 C C . TYR A 1 84 ? 5.454 -7.234 5.362 1.00 79.50 84 TYR A C 1
ATOM 671 O O . TYR A 1 84 ? 5.697 -8.372 4.980 1.00 79.50 84 TYR A O 1
ATOM 679 N N . ILE A 1 85 ? 6.428 -6.353 5.585 1.00 78.38 85 ILE A N 1
ATOM 680 C CA . ILE A 1 85 ? 7.852 -6.705 5.574 1.00 78.38 85 ILE A CA 1
ATOM 681 C C . ILE A 1 85 ? 8.389 -6.406 6.965 1.00 78.38 85 ILE A C 1
ATOM 683 O O . ILE A 1 85 ? 8.191 -5.297 7.464 1.00 78.38 85 ILE A O 1
ATOM 687 N N . SER A 1 86 ? 9.087 -7.373 7.562 1.00 70.50 86 SER A N 1
ATOM 688 C CA . SER A 1 86 ? 9.694 -7.220 8.887 1.00 70.50 86 SER A CA 1
ATOM 689 C C . SER A 1 86 ? 10.526 -5.932 8.969 1.00 70.50 86 SER A C 1
ATOM 691 O O . SER A 1 86 ? 11.370 -5.667 8.110 1.00 70.50 86 SER A O 1
ATOM 693 N N . GLY A 1 87 ? 10.235 -5.092 9.967 1.00 72.00 87 GLY A N 1
ATOM 694 C CA . GLY A 1 87 ? 10.881 -3.787 10.159 1.00 72.00 87 GLY A CA 1
ATOM 695 C C . GLY A 1 87 ? 10.332 -2.629 9.306 1.00 72.00 87 GLY A C 1
ATOM 696 O O . GLY A 1 87 ? 10.883 -1.530 9.362 1.00 72.00 87 GLY A O 1
ATOM 697 N N . LYS A 1 88 ? 9.260 -2.823 8.523 1.00 75.44 88 LYS A N 1
ATOM 698 C CA . LYS A 1 88 ? 8.580 -1.754 7.762 1.00 75.44 88 LYS A CA 1
ATOM 699 C C . LYS A 1 88 ? 7.104 -1.639 8.142 1.00 75.44 88 LYS A C 1
ATOM 701 O O . LYS A 1 88 ? 6.501 -2.574 8.655 1.00 75.44 88 LYS A O 1
ATOM 706 N N . THR A 1 89 ? 6.507 -0.479 7.860 1.00 74.31 89 THR A N 1
ATOM 707 C CA . THR A 1 89 ? 5.065 -0.281 8.046 1.00 74.31 89 THR A CA 1
ATOM 708 C C . THR A 1 89 ? 4.262 -1.150 7.069 1.00 74.31 89 THR A C 1
ATOM 710 O O . THR A 1 89 ? 4.625 -1.193 5.885 1.00 74.31 89 THR A O 1
ATOM 713 N N . PRO A 1 90 ? 3.193 -1.829 7.530 1.00 78.31 90 PRO A N 1
ATOM 714 C CA . PRO A 1 90 ? 2.311 -2.617 6.671 1.00 78.31 90 PRO A CA 1
ATOM 715 C C . PRO A 1 90 ? 1.657 -1.743 5.595 1.00 78.31 90 PRO A C 1
ATOM 717 O O . PRO A 1 90 ? 1.459 -0.535 5.772 1.00 78.31 90 PRO A O 1
ATOM 720 N N . ARG A 1 91 ? 1.379 -2.341 4.434 1.00 78.75 91 ARG A N 1
ATOM 721 C CA . ARG A 1 91 ? 0.813 -1.645 3.270 1.00 78.75 91 ARG A CA 1
ATOM 722 C C . ARG A 1 91 ? -0.241 -2.504 2.596 1.00 78.75 91 ARG A C 1
ATOM 724 O O . ARG A 1 91 ? -0.138 -3.720 2.586 1.00 78.75 91 ARG A O 1
ATOM 731 N N . LEU A 1 92 ? -1.216 -1.857 1.968 1.00 78.12 92 LEU A N 1
ATOM 732 C CA . LEU A 1 92 ? -2.161 -2.543 1.091 1.00 78.12 92 LEU A CA 1
ATOM 733 C C . LEU A 1 92 ? -1.428 -3.147 -0.108 1.00 78.12 92 LEU A C 1
ATOM 735 O O . LEU A 1 92 ? -0.584 -2.476 -0.718 1.00 78.12 92 LEU A O 1
ATOM 739 N N . LYS A 1 93 ? -1.783 -4.384 -0.464 1.00 73.38 93 LYS A N 1
ATOM 740 C CA . LYS A 1 93 ? -1.366 -4.978 -1.732 1.00 73.38 93 LYS A CA 1
ATOM 741 C C . LYS A 1 93 ? -1.967 -4.165 -2.870 1.00 73.38 93 LYS A C 1
ATOM 743 O O . LYS A 1 93 ? -3.164 -3.899 -2.899 1.00 73.38 93 LYS A O 1
ATOM 748 N N . SER A 1 94 ? -1.122 -3.717 -3.790 1.00 68.19 94 SER A N 1
ATOM 749 C CA . SER A 1 94 ? -1.558 -2.977 -4.969 1.00 68.19 94 SER A CA 1
ATOM 750 C C . SER A 1 94 ? -0.948 -3.606 -6.203 1.00 68.19 94 SER A C 1
ATOM 752 O O . SER A 1 94 ? 0.270 -3.742 -6.285 1.00 68.19 94 SER A O 1
ATOM 754 N N . ASN A 1 95 ? -1.796 -3.917 -7.181 1.00 67.44 95 ASN A N 1
ATOM 755 C CA . ASN A 1 95 ? -1.368 -4.435 -8.481 1.00 67.44 95 ASN A CA 1
ATOM 756 C C . ASN A 1 95 ? -0.907 -3.315 -9.434 1.00 67.44 95 ASN A C 1
ATOM 758 O O . ASN A 1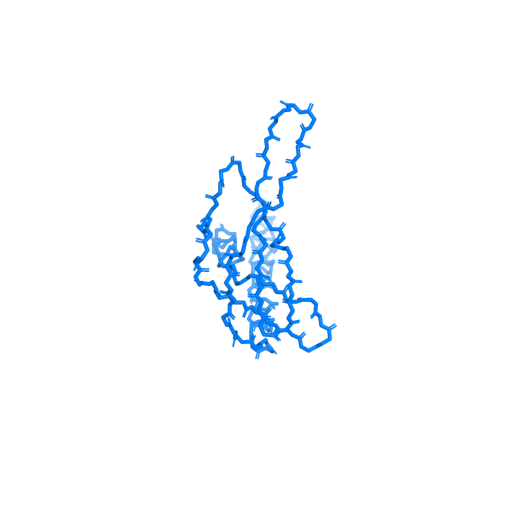 95 ? -0.493 -3.578 -10.560 1.00 67.44 95 ASN A O 1
ATOM 762 N N . MET A 1 96 ? -0.971 -2.053 -9.000 1.00 62.81 96 MET A N 1
ATOM 763 C CA . MET A 1 96 ? -0.640 -0.879 -9.811 1.00 62.81 96 MET A CA 1
ATOM 764 C C . MET A 1 96 ? 0.802 -0.870 -10.365 1.00 62.81 96 MET A C 1
ATOM 766 O O . MET A 1 96 ? 0.970 -0.465 -11.514 1.00 62.81 96 MET A O 1
ATOM 770 N N . PRO A 1 97 ? 1.838 -1.354 -9.644 1.00 61.44 97 PRO A N 1
ATOM 771 C CA . PRO A 1 97 ? 3.193 -1.453 -10.191 1.00 61.44 97 PRO A CA 1
ATOM 772 C C . PRO A 1 97 ? 3.288 -2.381 -11.409 1.00 61.44 97 PRO A C 1
ATOM 774 O O . PRO A 1 97 ? 4.008 -2.061 -12.351 1.00 61.44 97 PRO A O 1
ATOM 777 N N . TYR A 1 98 ? 2.527 -3.484 -11.433 1.00 60.31 98 TYR A N 1
ATOM 778 C CA . TYR A 1 98 ? 2.480 -4.386 -12.589 1.00 60.31 98 TYR A CA 1
ATOM 779 C C . TYR A 1 98 ? 1.873 -3.700 -13.813 1.00 60.31 98 TYR A C 1
ATOM 781 O O . TYR A 1 98 ? 2.434 -3.791 -14.900 1.00 60.31 98 TYR A O 1
ATOM 789 N N . PHE A 1 99 ? 0.771 -2.963 -13.636 1.00 60.88 99 PHE A N 1
ATOM 790 C CA . PHE A 1 99 ? 0.139 -2.217 -14.729 1.00 60.88 99 PHE A CA 1
ATOM 791 C C . PHE A 1 99 ? 1.070 -1.164 -15.333 1.00 60.88 99 PHE A C 1
ATOM 793 O O . PHE A 1 99 ? 1.177 -1.078 -16.552 1.00 60.88 99 PHE A O 1
ATOM 800 N N . VAL A 1 100 ? 1.771 -0.391 -14.497 1.00 63.59 100 VAL A N 1
ATOM 801 C CA . VAL A 1 100 ? 2.740 0.609 -14.975 1.00 63.59 100 VAL A CA 1
ATOM 802 C C . VAL A 1 100 ? 3.919 -0.064 -15.677 1.00 63.59 100 VAL A C 1
ATOM 804 O O . VAL A 1 100 ? 4.342 0.404 -16.728 1.00 63.59 100 VAL A O 1
ATOM 807 N N . GLY A 1 101 ? 4.424 -1.176 -15.134 1.00 58.75 101 GLY A N 1
ATOM 808 C CA . GLY A 1 101 ? 5.516 -1.935 -15.747 1.00 58.75 101 GLY A CA 1
ATOM 809 C C . GLY A 1 101 ? 5.157 -2.487 -17.128 1.00 58.75 101 GLY A C 1
ATOM 810 O O . GLY A 1 101 ? 5.941 -2.336 -18.058 1.00 58.75 101 GLY A O 1
ATOM 811 N N . VAL A 1 102 ? 3.960 -3.065 -17.282 1.00 63.88 102 VAL A N 1
ATOM 812 C CA . VAL A 1 102 ? 3.466 -3.565 -18.576 1.00 63.88 102 VAL A CA 1
ATOM 813 C C . VAL A 1 102 ? 3.223 -2.416 -19.550 1.00 63.88 102 VAL A C 1
ATOM 815 O O . VAL A 1 102 ? 3.653 -2.501 -20.692 1.00 63.88 102 VAL A O 1
ATOM 818 N N . PHE A 1 103 ? 2.599 -1.321 -19.109 1.00 65.94 103 PHE A N 1
ATOM 819 C CA . PHE A 1 103 ? 2.342 -0.164 -19.972 1.00 65.94 103 PHE A CA 1
ATOM 820 C C . PHE A 1 103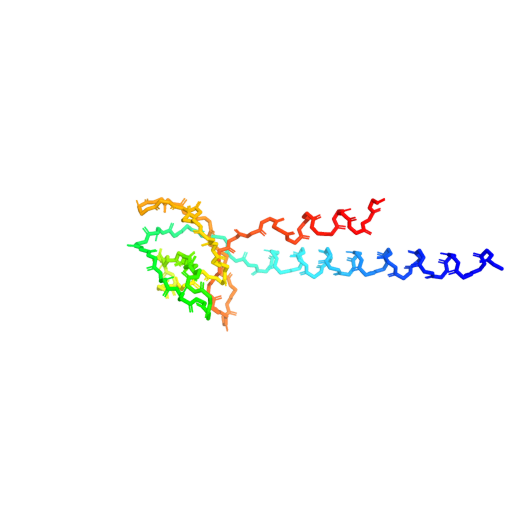 ? 3.628 0.519 -20.457 1.00 65.94 103 PHE A C 1
ATOM 822 O O . PHE A 1 103 ? 3.650 1.060 -21.549 1.00 65.94 103 PHE A O 1
ATOM 829 N N . LEU A 1 104 ? 4.705 0.494 -19.667 1.00 59.38 104 LEU A N 1
ATOM 830 C CA . LEU A 1 104 ? 6.014 0.996 -20.101 1.00 59.38 104 LEU A CA 1
ATOM 831 C C . LEU A 1 104 ? 6.740 0.049 -21.070 1.00 59.38 104 LEU A C 1
ATOM 833 O O . LEU A 1 104 ? 7.707 0.469 -21.699 1.00 59.38 104 LEU A O 1
ATOM 837 N N . MET A 1 105 ? 6.323 -1.216 -21.159 1.00 54.50 105 MET A N 1
ATOM 838 C CA . MET A 1 105 ? 6.912 -2.215 -22.058 1.00 54.50 105 MET A CA 1
ATOM 839 C C . MET A 1 105 ? 6.153 -2.384 -23.385 1.00 54.50 105 MET A C 1
ATOM 841 O O . MET A 1 105 ? 6.712 -2.996 -24.294 1.00 54.50 105 MET A O 1
ATOM 845 N N . VAL A 1 106 ? 4.916 -1.884 -23.489 1.00 49.41 106 VAL A N 1
ATOM 846 C CA . VAL A 1 106 ? 4.058 -1.920 -24.693 1.00 49.41 106 VAL A CA 1
ATOM 847 C C . VAL A 1 106 ? 4.123 -0.581 -25.416 1.00 49.41 106 VAL A C 1
ATOM 849 O O . VAL A 1 106 ? 4.252 -0.605 -26.658 1.00 49.41 106 VAL A O 1
#